Protein AF-A0A7N0U0A3-F1 (afdb_monomer)

Mean predicted aligned error: 18.33 Å

pLDDT: mean 73.61, std 19.34, range [31.28, 95.0]

Sequence (162 aa):
MYDGQYFSEDAMREREPYLHYEYIGKFQDMTGRRMSRPGERWSDTLMRRSEEAMLVAKIRSEQQRLGVPEKDWVGNERLQEEETDEMEEEEEELKVNENGGMAKEPDQGSIPQKKEIPSAEELQDRMEQFTILMQEKFLAGHDTEHVDYAKIDKHDETLDDR

Structure (mmCIF, N/CA/C/O backbone):
data_AF-A0A7N0U0A3-F1
#
_entry.id   AF-A0A7N0U0A3-F1
#
loop_
_atom_site.group_PDB
_atom_site.id
_atom_site.type_symbol
_atom_site.label_atom_id
_atom_site.label_alt_id
_atom_site.label_comp_id
_atom_site.label_asym_id
_atom_site.label_entity_id
_atom_site.label_seq_id
_atom_site.pdbx_PDB_ins_code
_atom_site.Cartn_x
_atom_site.Cartn_y
_atom_site.Cartn_z
_atom_site.occupancy
_atom_site.B_iso_or_equiv
_atom_site.auth_seq_id
_atom_site.auth_comp_id
_atom_site.auth_asym_id
_atom_site.auth_atom_id
_atom_site.pdbx_PDB_model_num
ATOM 1 N N . MET A 1 1 ? -28.570 -18.029 -8.215 1.00 49.94 1 MET A N 1
ATOM 2 C CA . MET A 1 1 ? -28.605 -18.155 -6.744 1.00 49.94 1 MET A CA 1
ATOM 3 C C . MET A 1 1 ? -27.254 -17.665 -6.240 1.00 49.94 1 MET A C 1
ATOM 5 O O . MET A 1 1 ? -26.293 -18.405 -6.366 1.00 49.94 1 MET A O 1
ATOM 9 N N . TYR A 1 2 ? -27.144 -16.405 -5.807 1.00 61.47 2 TYR A N 1
ATOM 10 C CA . TYR A 1 2 ? -25.906 -15.852 -5.228 1.00 61.47 2 TYR A CA 1
ATOM 11 C C . TYR A 1 2 ? -25.900 -16.094 -3.717 1.00 61.47 2 TYR A C 1
ATOM 13 O O . TYR A 1 2 ? -25.938 -15.153 -2.928 1.00 61.47 2 TYR A O 1
ATOM 21 N N . ASP A 1 3 ? -25.943 -17.360 -3.317 1.00 61.94 3 ASP A N 1
ATOM 22 C CA . ASP A 1 3 ? -25.815 -17.695 -1.905 1.00 61.94 3 ASP A CA 1
ATOM 23 C C . ASP A 1 3 ? -24.331 -17.590 -1.523 1.00 61.94 3 ASP A C 1
ATOM 25 O O . ASP A 1 3 ? -23.475 -18.146 -2.209 1.00 61.94 3 ASP A O 1
ATOM 29 N N . GLY A 1 4 ? -24.013 -16.794 -0.501 1.00 76.31 4 GLY A N 1
ATOM 30 C CA . GLY A 1 4 ? -22.641 -16.624 -0.006 1.00 76.31 4 GLY A CA 1
ATOM 31 C C . GLY A 1 4 ? -21.870 -15.377 -0.462 1.00 76.31 4 GLY A C 1
ATOM 32 O O . GLY A 1 4 ? -20.864 -15.065 0.168 1.00 76.31 4 GLY A O 1
ATOM 33 N N . GLN A 1 5 ? -22.337 -14.582 -1.438 1.00 84.50 5 GLN A N 1
ATOM 34 C CA . GLN A 1 5 ? -21.607 -13.354 -1.821 1.00 84.50 5 GLN A CA 1
ATOM 35 C C . GLN A 1 5 ? -21.555 -12.341 -0.669 1.00 84.50 5 GLN A C 1
ATOM 37 O O . GLN A 1 5 ? -20.551 -11.663 -0.480 1.00 84.50 5 GLN A O 1
ATOM 42 N N . TYR A 1 6 ? -22.602 -12.296 0.162 1.00 82.81 6 TYR A N 1
ATOM 43 C CA . TYR A 1 6 ? -22.637 -11.452 1.357 1.00 82.81 6 TYR A CA 1
ATOM 44 C C . TYR A 1 6 ? -21.621 -11.884 2.426 1.00 82.81 6 TYR A C 1
ATOM 46 O O . TYR A 1 6 ? -21.209 -11.054 3.218 1.00 82.81 6 TYR A O 1
ATOM 54 N N . PHE A 1 7 ? -21.189 -13.139 2.475 1.00 84.19 7 PHE A N 1
ATOM 55 C CA . PHE A 1 7 ? -20.188 -13.582 3.454 1.00 84.19 7 PHE A CA 1
ATOM 56 C C . PHE A 1 7 ? -18.828 -13.861 2.813 1.00 84.19 7 PHE A C 1
ATOM 58 O O . PHE A 1 7 ? -17.923 -14.333 3.495 1.00 84.19 7 PHE A O 1
ATOM 65 N N . SER A 1 8 ? -18.675 -13.550 1.521 1.00 89.69 8 SER A N 1
ATOM 66 C CA . SER A 1 8 ? -17.378 -13.594 0.857 1.00 89.69 8 SER A CA 1
ATOM 67 C C . SER A 1 8 ? -16.417 -12.611 1.521 1.00 89.69 8 SER A C 1
ATOM 69 O O . SER A 1 8 ? -16.819 -11.547 2.004 1.00 89.69 8 SER A O 1
ATOM 71 N N . GLU A 1 9 ? -15.144 -12.992 1.553 1.00 90.06 9 GLU A N 1
ATOM 72 C CA . GLU A 1 9 ? -14.083 -12.184 2.145 1.00 90.06 9 GLU A CA 1
ATOM 73 C C . GLU A 1 9 ? -14.041 -10.789 1.517 1.00 90.06 9 GLU A C 1
ATOM 75 O O . GLU A 1 9 ? -14.081 -9.796 2.241 1.00 90.06 9 GLU A O 1
ATOM 80 N N . ASP A 1 10 ? -14.074 -10.717 0.185 1.00 89.44 10 ASP A N 1
ATOM 81 C CA . ASP A 1 10 ? -14.029 -9.457 -0.557 1.00 89.44 10 ASP A CA 1
ATOM 82 C C . ASP A 1 10 ? -15.229 -8.559 -0.233 1.00 89.44 10 ASP A C 1
ATOM 84 O O . ASP A 1 10 ? -15.063 -7.382 0.083 1.00 89.44 10 ASP A O 1
ATOM 88 N N . ALA A 1 11 ? -16.448 -9.106 -0.188 1.00 91.31 11 ALA A N 1
ATOM 89 C CA . ALA A 1 11 ? -17.619 -8.300 0.150 1.00 91.31 11 ALA A CA 1
ATOM 90 C C . ALA A 1 11 ? -17.599 -7.823 1.612 1.00 91.31 11 ALA A C 1
ATOM 92 O O . ALA A 1 11 ? -18.116 -6.751 1.934 1.00 91.31 11 ALA A O 1
ATOM 93 N N . MET A 1 12 ? -17.066 -8.621 2.539 1.00 91.19 12 MET A N 1
ATOM 94 C CA . MET A 1 12 ? -16.894 -8.207 3.936 1.00 91.19 12 MET A CA 1
ATOM 95 C C . MET A 1 12 ? -15.859 -7.088 4.045 1.00 91.19 12 MET A C 1
ATOM 97 O O . MET A 1 12 ? -16.113 -6.077 4.694 1.00 91.19 12 MET A O 1
ATOM 101 N N . ARG A 1 13 ? -14.739 -7.251 3.344 1.00 92.06 13 ARG A N 1
ATOM 102 C CA . ARG A 1 13 ? -13.637 -6.300 3.267 1.00 92.06 13 ARG A CA 1
ATOM 103 C C . ARG A 1 13 ? -14.055 -4.949 2.697 1.00 92.06 13 ARG A C 1
ATOM 105 O O . ARG A 1 13 ? -13.631 -3.920 3.208 1.00 92.06 13 ARG A O 1
ATOM 112 N N . GLU A 1 14 ? -14.893 -4.934 1.669 1.00 91.31 14 GLU A N 1
ATOM 113 C CA . GLU A 1 14 ? -15.378 -3.691 1.063 1.00 91.31 14 GLU A CA 1
ATOM 114 C C . GLU A 1 14 ? -16.350 -2.918 1.962 1.00 91.31 14 GLU A C 1
ATOM 116 O O . GLU A 1 14 ? -16.311 -1.684 1.991 1.00 91.31 14 GLU A O 1
ATOM 121 N N . ARG A 1 15 ? -17.232 -3.633 2.673 1.00 92.31 15 ARG A N 1
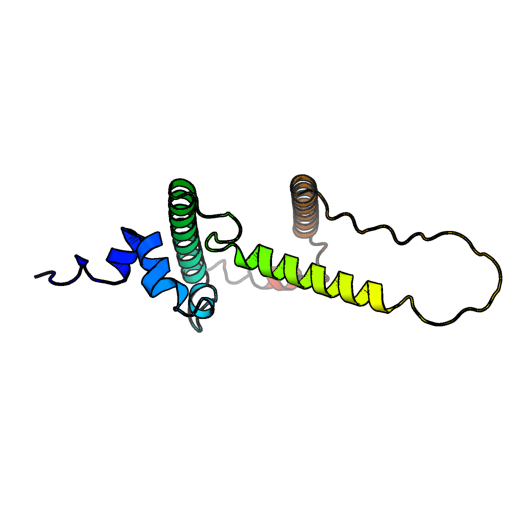ATOM 122 C CA . ARG A 1 15 ? -18.281 -3.021 3.506 1.00 92.31 15 ARG A CA 1
ATOM 123 C C . ARG A 1 15 ? -17.774 -2.588 4.867 1.00 92.31 15 ARG A C 1
ATOM 125 O O . ARG A 1 15 ? -18.033 -1.463 5.269 1.00 92.31 15 ARG A O 1
ATOM 132 N N . GLU A 1 16 ? -17.051 -3.472 5.545 1.00 92.50 16 GLU A N 1
ATOM 133 C CA . GLU A 1 16 ? -16.565 -3.269 6.909 1.00 92.50 16 GLU A CA 1
ATOM 134 C C . GLU A 1 16 ? -15.044 -3.477 6.943 1.00 92.50 16 GLU A C 1
ATOM 136 O O . GLU A 1 16 ? -14.551 -4.462 7.503 1.00 92.50 16 GLU A O 1
ATOM 141 N N . PRO A 1 17 ? -14.270 -2.570 6.318 1.00 93.25 17 PRO A N 1
ATOM 142 C CA . PRO A 1 17 ? -12.836 -2.760 6.123 1.00 93.25 17 PRO A CA 1
ATOM 143 C C . PRO A 1 17 ? -12.068 -2.852 7.444 1.00 93.25 17 PRO A C 1
ATOM 145 O O . PRO A 1 17 ? -11.133 -3.644 7.546 1.00 93.25 17 PRO A O 1
ATOM 148 N N . TYR A 1 18 ? -12.476 -2.101 8.474 1.00 93.12 18 TYR A N 1
ATOM 149 C CA . TYR A 1 18 ? -11.811 -2.149 9.780 1.00 93.12 18 TYR A CA 1
ATOM 150 C C . TYR A 1 18 ? -12.093 -3.455 10.524 1.00 93.12 18 TYR A C 1
ATOM 152 O O . TYR A 1 18 ? -11.166 -4.095 11.014 1.00 93.12 18 TYR A O 1
ATOM 160 N N . LEU A 1 19 ? -13.352 -3.902 10.532 1.00 92.94 19 LEU A N 1
ATOM 161 C CA . LEU A 1 19 ? -13.724 -5.185 11.124 1.00 92.94 19 LEU A CA 1
ATOM 162 C C . LEU A 1 19 ? -13.003 -6.345 10.425 1.00 92.94 19 LEU A C 1
ATOM 164 O O . LEU A 1 19 ? -12.455 -7.229 11.080 1.00 92.94 19 LEU A O 1
ATOM 168 N N . HIS A 1 20 ? -12.970 -6.325 9.092 1.00 93.31 20 HIS A N 1
ATOM 169 C CA . HIS A 1 20 ? -12.236 -7.317 8.316 1.00 93.31 20 HIS A CA 1
ATOM 170 C C . HIS A 1 20 ? -10.743 -7.309 8.668 1.00 93.31 20 HIS A C 1
ATOM 172 O O . HIS A 1 20 ? -10.170 -8.374 8.892 1.00 93.31 20 HIS A O 1
ATOM 178 N N . TYR A 1 21 ? -10.113 -6.135 8.755 1.00 91.56 21 TYR A N 1
ATOM 179 C CA . TYR A 1 21 ? -8.708 -6.027 9.142 1.00 91.56 21 TYR A CA 1
ATOM 180 C C . TYR A 1 21 ? -8.445 -6.618 10.534 1.00 91.56 21 TYR A C 1
ATOM 182 O O . TYR A 1 21 ? -7.542 -7.436 10.689 1.00 91.56 21 TYR A O 1
ATOM 190 N N . GLU A 1 22 ? -9.268 -6.273 11.523 1.00 91.00 22 GLU A N 1
ATOM 191 C CA . GLU A 1 22 ? -9.071 -6.673 12.919 1.00 91.00 22 GLU A CA 1
ATOM 192 C C . GLU A 1 22 ? -9.168 -8.189 13.139 1.00 91.00 22 GLU A C 1
ATOM 194 O O . GLU A 1 22 ? -8.480 -8.732 14.002 1.00 91.00 22 GLU A O 1
ATOM 199 N N . TYR A 1 23 ? -9.999 -8.893 12.370 1.00 91.38 23 TYR A N 1
ATOM 200 C CA . TYR A 1 23 ? -10.229 -10.329 12.574 1.00 91.38 23 TYR A CA 1
ATOM 201 C C . TYR A 1 23 ? -9.578 -11.229 11.525 1.00 91.38 23 TYR A C 1
ATOM 203 O O . TYR A 1 23 ? -9.307 -12.392 11.815 1.00 91.38 23 TYR A O 1
ATOM 211 N N . ILE A 1 24 ? -9.335 -10.719 10.318 1.00 89.00 24 ILE A N 1
ATOM 212 C CA . ILE A 1 24 ? -8.836 -11.503 9.183 1.00 89.00 24 ILE A CA 1
ATOM 213 C C . ILE A 1 24 ? -7.562 -10.861 8.632 1.00 89.00 24 ILE A C 1
ATOM 215 O O . ILE A 1 24 ? -6.518 -11.508 8.583 1.00 89.00 24 ILE A O 1
ATOM 219 N N . GLY A 1 25 ? -7.636 -9.584 8.248 1.00 86.56 25 GLY A N 1
ATOM 220 C CA . GLY A 1 25 ? -6.582 -8.903 7.497 1.00 86.56 25 GLY A CA 1
ATOM 221 C C . GLY A 1 25 ? -5.237 -8.826 8.221 1.00 86.56 25 GLY A C 1
ATOM 222 O O . GLY A 1 25 ? -4.216 -9.074 7.590 1.00 86.56 25 GLY A O 1
ATOM 223 N N . LYS A 1 26 ? -5.213 -8.576 9.537 1.00 85.94 26 LYS A N 1
ATOM 224 C CA . LYS A 1 26 ? -3.971 -8.457 10.328 1.00 85.94 26 LYS A CA 1
ATOM 225 C C . LYS A 1 26 ? -3.139 -9.741 10.407 1.00 85.94 26 LYS A C 1
ATOM 227 O O . LYS A 1 26 ? -1.976 -9.699 10.783 1.00 85.94 26 LYS A O 1
ATOM 232 N N . PHE A 1 27 ? -3.744 -10.885 10.091 1.00 86.31 27 PHE A N 1
ATOM 233 C CA . PHE A 1 27 ? -3.072 -12.185 10.077 1.00 86.31 27 PHE A CA 1
ATOM 234 C C . PHE A 1 27 ? -2.676 -12.625 8.668 1.00 86.31 27 PHE A C 1
ATOM 236 O O . PHE A 1 27 ? -2.037 -13.664 8.505 1.00 86.31 27 PHE A O 1
ATOM 243 N N . GLN A 1 28 ? -3.087 -11.879 7.642 1.00 82.44 28 GLN A N 1
ATOM 244 C CA . GLN A 1 28 ? -2.688 -12.157 6.276 1.00 82.44 28 GLN A CA 1
ATOM 245 C C . GLN A 1 28 ? -1.322 -11.558 5.989 1.00 82.44 28 GLN A C 1
ATOM 247 O O . GLN A 1 28 ? -0.971 -10.482 6.465 1.00 82.44 28 GLN A O 1
ATOM 252 N N . ASP A 1 29 ? -0.562 -12.269 5.167 1.00 71.50 29 ASP A N 1
ATOM 253 C CA . ASP A 1 29 ? 0.806 -11.900 4.848 1.00 71.50 29 ASP A CA 1
ATOM 254 C C . ASP A 1 29 ? 0.837 -10.595 4.026 1.00 71.50 29 ASP A C 1
ATOM 256 O O . ASP A 1 29 ? 0.475 -10.555 2.842 1.00 71.50 29 ASP A O 1
ATOM 260 N N . MET A 1 30 ? 1.240 -9.498 4.675 1.00 63.00 30 MET A N 1
ATOM 261 C CA . MET A 1 30 ? 1.274 -8.144 4.099 1.00 63.00 30 MET A CA 1
ATOM 262 C C . MET A 1 30 ? 2.253 -8.043 2.922 1.00 63.00 30 MET A C 1
ATOM 264 O O . MET A 1 30 ? 2.053 -7.252 1.992 1.00 63.00 30 MET A O 1
ATOM 268 N N . THR A 1 31 ? 3.275 -8.901 2.905 1.00 59.97 31 THR A N 1
ATOM 269 C CA . THR A 1 31 ? 4.267 -9.005 1.827 1.00 59.97 31 THR A CA 1
ATOM 270 C C . THR A 1 31 ? 3.614 -9.335 0.479 1.00 59.97 31 THR A C 1
ATOM 272 O O . THR A 1 31 ? 3.880 -8.670 -0.525 1.00 59.97 31 THR A O 1
ATOM 275 N N . GLY A 1 32 ? 2.662 -10.273 0.452 1.00 61.19 32 GLY A N 1
ATOM 276 C CA . GLY A 1 32 ? 1.927 -10.671 -0.756 1.00 61.19 32 GLY A CA 1
ATOM 277 C C . GLY A 1 32 ? 0.885 -9.651 -1.239 1.00 61.19 32 GLY A C 1
ATOM 278 O O . GLY A 1 32 ? 0.402 -9.752 -2.375 1.00 61.19 32 GLY A O 1
ATOM 279 N N . ARG A 1 33 ? 0.535 -8.675 -0.387 1.00 65.75 33 ARG A N 1
ATOM 280 C CA . ARG A 1 33 ? -0.384 -7.563 -0.691 1.00 65.75 33 ARG A CA 1
ATOM 281 C C . ARG A 1 33 ? 0.330 -6.260 -1.054 1.00 65.75 33 ARG A C 1
ATOM 283 O O . ARG A 1 33 ? -0.296 -5.405 -1.674 1.00 65.75 33 ARG A O 1
ATOM 290 N N . ARG A 1 34 ? 1.624 -6.109 -0.757 1.00 60.69 34 ARG A N 1
ATOM 291 C CA . ARG A 1 34 ? 2.417 -4.925 -1.146 1.00 60.69 34 ARG A CA 1
ATOM 292 C C . ARG A 1 34 ? 3.350 -5.152 -2.333 1.00 60.69 34 ARG A C 1
ATOM 294 O O . ARG A 1 34 ? 3.585 -4.209 -3.084 1.00 60.69 34 ARG A O 1
ATOM 301 N N . MET A 1 35 ? 3.841 -6.373 -2.540 1.00 68.12 35 MET A N 1
ATOM 302 C CA . MET A 1 35 ? 4.814 -6.663 -3.599 1.00 68.12 35 MET A CA 1
ATOM 303 C C . MET A 1 35 ? 4.146 -7.005 -4.933 1.00 68.12 35 MET A C 1
ATOM 305 O O . MET A 1 35 ? 3.043 -7.557 -4.958 1.00 68.12 35 MET A O 1
ATOM 309 N N . SER A 1 36 ? 4.823 -6.692 -6.043 1.00 76.19 36 SER A N 1
ATOM 310 C CA . SER A 1 36 ? 4.470 -7.215 -7.369 1.00 76.19 36 SER A CA 1
ATOM 311 C C . SER A 1 36 ? 4.630 -8.730 -7.375 1.00 76.19 36 SER A C 1
ATOM 313 O O . SER A 1 36 ? 5.673 -9.247 -6.968 1.00 76.19 36 SER A O 1
ATOM 315 N N . ARG A 1 37 ? 3.613 -9.452 -7.840 1.00 83.81 37 ARG A N 1
ATOM 316 C CA . ARG A 1 37 ? 3.675 -10.912 -7.941 1.00 83.81 37 ARG A CA 1
ATOM 317 C C . ARG A 1 37 ? 4.449 -11.321 -9.199 1.00 83.81 37 ARG A C 1
ATOM 319 O O . ARG A 1 37 ? 4.397 -10.610 -10.205 1.00 83.81 37 ARG A O 1
ATOM 326 N N . PRO A 1 38 ? 5.160 -12.463 -9.192 1.00 85.25 38 PRO A N 1
ATOM 327 C CA . PRO A 1 38 ? 5.798 -12.973 -10.403 1.00 85.25 38 PRO A CA 1
ATOM 328 C C . PRO A 1 38 ? 4.780 -13.108 -11.548 1.00 85.25 38 PRO A C 1
ATOM 330 O O . PRO A 1 38 ? 3.766 -13.785 -11.398 1.00 85.25 38 PRO A O 1
ATOM 333 N N . GLY A 1 39 ? 5.044 -12.449 -12.680 1.00 88.06 39 GLY A N 1
ATOM 334 C CA . GLY A 1 39 ? 4.157 -12.446 -13.852 1.00 88.06 39 GLY A CA 1
ATOM 335 C C . GLY A 1 39 ? 3.024 -11.406 -13.838 1.00 88.06 39 GLY A C 1
ATOM 336 O O . GLY A 1 39 ? 2.269 -11.345 -14.805 1.00 88.06 39 GLY A O 1
ATOM 337 N N . GLU A 1 40 ? 2.904 -10.578 -12.796 1.00 88.81 40 GLU A N 1
ATOM 338 C CA . GLU A 1 40 ? 1.922 -9.485 -12.710 1.00 88.81 40 GLU A CA 1
ATOM 339 C C . GLU A 1 40 ? 2.417 -8.244 -13.476 1.00 88.81 40 GLU A C 1
ATOM 341 O O . GLU A 1 40 ? 3.603 -7.893 -13.428 1.00 88.81 40 GLU A O 1
ATOM 346 N N . ARG A 1 41 ? 1.523 -7.561 -14.206 1.00 93.50 41 ARG A N 1
ATOM 347 C CA . ARG A 1 41 ? 1.875 -6.299 -14.874 1.00 93.50 41 ARG A CA 1
ATOM 348 C C . ARG A 1 41 ? 1.964 -5.196 -13.827 1.00 93.50 41 ARG A C 1
ATOM 350 O O . ARG A 1 41 ? 1.200 -5.162 -12.869 1.00 93.50 41 ARG A O 1
ATOM 357 N N . TRP A 1 42 ? 2.839 -4.222 -14.056 1.00 83.94 42 TRP A N 1
ATOM 358 C CA . TRP A 1 42 ? 2.994 -3.087 -13.140 1.00 83.94 42 TRP A CA 1
ATOM 359 C C . TRP A 1 42 ? 1.708 -2.263 -12.988 1.00 83.94 42 TRP A C 1
ATOM 361 O O . TRP A 1 42 ? 1.463 -1.718 -11.915 1.00 83.94 42 TRP A O 1
ATOM 371 N N . SER A 1 43 ? 0.872 -2.214 -14.032 1.00 91.81 43 SER A N 1
ATOM 372 C CA . SER A 1 43 ? -0.465 -1.614 -13.974 1.00 91.81 43 SER A CA 1
ATOM 373 C C . SER A 1 43 ? -1.341 -2.269 -12.910 1.00 91.81 43 SER A C 1
ATOM 375 O O . SER A 1 43 ? -2.013 -1.570 -12.161 1.00 91.81 43 SER A O 1
ATOM 377 N N . ASP A 1 44 ? -1.297 -3.595 -12.810 1.00 88.44 44 ASP A N 1
ATOM 378 C CA . ASP A 1 44 ? -2.162 -4.366 -11.919 1.00 88.44 44 ASP A CA 1
ATOM 379 C C . ASP A 1 44 ? -1.700 -4.186 -10.469 1.00 88.44 44 ASP A C 1
ATOM 381 O O . ASP A 1 44 ? -2.508 -3.885 -9.589 1.00 88.44 44 ASP A O 1
ATOM 385 N N . THR A 1 45 ? -0.380 -4.212 -10.234 1.00 87.06 45 THR A N 1
ATOM 386 C CA . THR A 1 45 ? 0.200 -3.857 -8.931 1.00 87.06 45 THR A CA 1
ATOM 387 C C . THR A 1 45 ? -0.185 -2.439 -8.509 1.00 87.06 45 THR A C 1
ATOM 389 O O . THR A 1 45 ? -0.501 -2.208 -7.341 1.00 87.06 45 THR A O 1
ATOM 392 N N . LEU A 1 46 ? -0.146 -1.472 -9.432 1.00 87.38 46 LEU A N 1
ATOM 393 C CA . LEU A 1 46 ? -0.471 -0.079 -9.131 1.00 87.38 46 LEU A CA 1
ATOM 394 C C . LEU A 1 46 ? -1.946 0.089 -8.750 1.00 87.38 46 LEU A C 1
ATOM 396 O O . LEU A 1 46 ? -2.234 0.736 -7.744 1.00 87.38 46 LEU A O 1
ATOM 400 N N . MET A 1 47 ? -2.858 -0.516 -9.517 1.00 89.19 47 MET A N 1
ATOM 401 C CA . MET A 1 47 ? -4.296 -0.485 -9.230 1.00 89.19 47 MET A CA 1
ATOM 402 C C . MET A 1 47 ? -4.604 -1.152 -7.888 1.00 89.19 47 MET A C 1
ATOM 404 O O . MET A 1 47 ? -5.271 -0.566 -7.043 1.00 89.19 47 MET A O 1
ATOM 408 N N . ARG A 1 48 ? -4.007 -2.314 -7.614 1.00 87.94 48 ARG A N 1
ATOM 409 C CA . ARG A 1 48 ? -4.145 -2.973 -6.312 1.00 87.94 48 ARG A CA 1
ATOM 410 C C . ARG A 1 48 ? -3.630 -2.098 -5.169 1.00 87.94 48 ARG A C 1
ATOM 412 O O . ARG A 1 48 ? -4.295 -1.965 -4.150 1.00 87.94 48 ARG A O 1
ATOM 419 N N . ARG A 1 49 ? -2.459 -1.466 -5.310 1.00 86.75 49 ARG A N 1
ATOM 420 C CA . ARG A 1 49 ? -1.916 -0.575 -4.266 1.00 86.75 49 ARG A CA 1
ATOM 421 C C . ARG A 1 49 ? -2.802 0.642 -4.010 1.00 86.75 49 ARG A C 1
ATOM 423 O O . ARG A 1 49 ? -2.894 1.065 -2.859 1.00 86.75 49 ARG A O 1
ATOM 430 N N . SER A 1 50 ? -3.420 1.216 -5.043 1.00 87.75 50 SER A N 1
ATOM 431 C CA . SE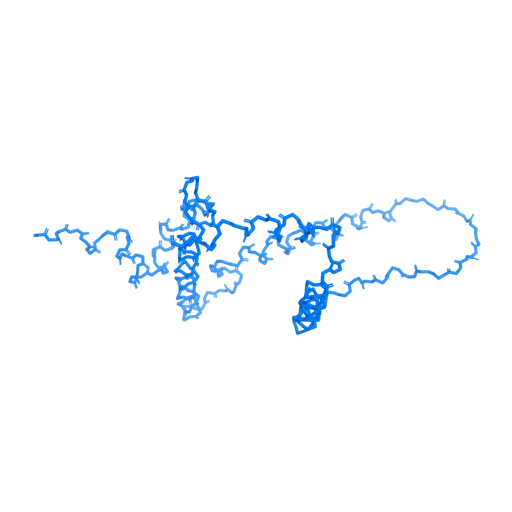R A 1 50 ? -4.327 2.353 -4.865 1.00 87.75 50 SER A CA 1
ATOM 432 C C . SER A 1 50 ? -5.624 1.930 -4.167 1.00 87.75 50 SER A C 1
ATOM 434 O O . SER A 1 50 ? -6.058 2.610 -3.238 1.00 87.75 50 SER A O 1
ATOM 436 N N . GLU A 1 51 ? -6.186 0.773 -4.520 1.00 89.69 51 GLU A N 1
ATOM 437 C CA . GLU A 1 51 ? -7.337 0.173 -3.831 1.00 89.69 51 GLU A CA 1
ATOM 438 C C . GLU A 1 51 ? -7.033 -0.110 -2.351 1.00 89.69 51 GLU A C 1
ATOM 440 O O . GLU A 1 51 ? -7.799 0.277 -1.467 1.00 89.69 51 GLU A O 1
ATOM 445 N N . GLU A 1 52 ? -5.879 -0.715 -2.061 1.00 87.62 52 GLU A N 1
ATOM 446 C CA . GLU A 1 52 ? -5.406 -0.980 -0.698 1.00 87.62 52 GLU A CA 1
ATOM 447 C C . GLU A 1 52 ? -5.229 0.321 0.104 1.00 87.62 52 GLU A C 1
ATOM 449 O O . GLU A 1 52 ? -5.655 0.407 1.257 1.00 87.62 52 GLU A O 1
ATOM 454 N N . ALA A 1 53 ? -4.674 1.373 -0.506 1.00 89.06 53 ALA A N 1
ATOM 455 C CA . ALA A 1 53 ? -4.531 2.677 0.141 1.00 89.06 53 ALA A CA 1
ATOM 456 C C . ALA A 1 53 ? -5.892 3.303 0.497 1.00 89.06 53 ALA A C 1
ATOM 458 O O . ALA A 1 53 ? -6.053 3.863 1.583 1.00 89.06 53 ALA A O 1
ATOM 459 N N . MET A 1 54 ? -6.892 3.158 -0.377 1.00 91.00 54 MET A N 1
ATOM 460 C CA . MET A 1 54 ? -8.259 3.615 -0.109 1.00 91.00 54 MET A CA 1
ATOM 461 C C . MET A 1 54 ? -8.908 2.843 1.047 1.00 91.00 54 MET A C 1
ATOM 463 O O . MET A 1 54 ? -9.607 3.442 1.868 1.00 91.00 54 MET A O 1
ATOM 467 N N . LEU A 1 55 ? -8.676 1.530 1.144 1.00 90.81 55 LEU A N 1
ATOM 468 C CA . LEU A 1 55 ? -9.149 0.723 2.274 1.00 90.81 55 LEU A CA 1
ATOM 469 C C . LEU A 1 55 ? -8.488 1.161 3.584 1.00 90.81 55 LEU A C 1
ATOM 471 O O . LEU A 1 55 ? -9.189 1.379 4.570 1.00 90.81 55 LEU A O 1
ATOM 475 N N . VAL A 1 56 ? -7.170 1.367 3.586 1.00 91.44 56 VAL A N 1
ATOM 476 C CA . VAL A 1 56 ? -6.435 1.866 4.758 1.00 91.44 56 VAL A CA 1
ATOM 477 C C . VAL A 1 56 ? -6.950 3.240 5.191 1.00 91.44 56 VAL A C 1
ATOM 479 O O . VAL A 1 56 ? -7.152 3.465 6.382 1.00 91.44 56 VAL A O 1
ATOM 482 N N . ALA A 1 57 ? -7.245 4.142 4.251 1.00 92.50 57 ALA A N 1
ATOM 483 C CA . ALA A 1 57 ? -7.831 5.442 4.572 1.00 92.50 57 ALA A CA 1
ATOM 484 C C . ALA A 1 57 ? -9.198 5.306 5.268 1.00 92.50 57 ALA A C 1
ATOM 486 O O . ALA A 1 57 ? -9.422 5.939 6.301 1.00 92.50 57 ALA A O 1
ATOM 487 N N . LYS A 1 58 ? -10.084 4.432 4.765 1.00 94.50 58 LYS A N 1
ATOM 488 C CA . LYS A 1 58 ? -11.378 4.140 5.413 1.00 94.50 58 LYS A CA 1
ATOM 489 C C . LYS A 1 58 ? -11.197 3.574 6.821 1.00 94.50 58 LYS A C 1
ATOM 491 O O . LYS A 1 58 ? -11.902 3.988 7.738 1.00 94.50 58 LYS A O 1
ATOM 496 N N . ILE A 1 59 ? -10.246 2.654 6.994 1.00 94.25 59 ILE A N 1
ATOM 497 C CA . ILE A 1 59 ? -9.922 2.072 8.299 1.00 94.25 59 ILE A CA 1
ATOM 498 C C . ILE A 1 59 ? -9.472 3.160 9.273 1.00 94.25 59 ILE A C 1
ATOM 500 O O . ILE A 1 59 ? -9.974 3.210 10.390 1.00 94.25 59 ILE A O 1
ATOM 504 N N . ARG A 1 60 ? -8.595 4.070 8.845 1.00 93.56 60 ARG A N 1
ATOM 505 C CA . ARG A 1 60 ? -8.111 5.174 9.686 1.00 93.56 60 ARG A CA 1
ATOM 506 C C . ARG A 1 60 ? -9.229 6.115 10.113 1.00 93.56 60 ARG A C 1
ATOM 508 O O . ARG A 1 60 ? -9.294 6.480 11.282 1.00 93.56 60 ARG A O 1
ATOM 515 N N . SER A 1 61 ? -10.135 6.475 9.203 1.00 93.00 61 SER A N 1
ATOM 516 C CA . SER A 1 61 ? -11.304 7.292 9.557 1.00 93.00 61 SER A CA 1
ATOM 517 C C . SER A 1 61 ? -12.167 6.620 10.630 1.00 93.00 61 SER A C 1
ATOM 519 O O . SER A 1 61 ? -12.643 7.282 11.551 1.00 93.00 61 SER A O 1
ATOM 521 N N . GLU A 1 62 ? -12.335 5.301 10.545 1.00 93.94 62 GLU A N 1
ATOM 522 C CA . GLU A 1 62 ? -13.084 4.526 11.533 1.00 93.94 62 GLU A CA 1
ATOM 523 C C . GLU A 1 62 ? -12.329 4.399 12.868 1.00 93.94 62 GLU A C 1
ATOM 525 O O . GLU A 1 62 ? -12.911 4.624 13.928 1.00 93.94 62 GLU A O 1
ATOM 530 N N . GLN A 1 63 ? -11.019 4.139 12.835 1.00 93.88 63 GLN A N 1
ATOM 531 C CA . GLN A 1 63 ? -10.145 4.132 14.014 1.00 93.88 63 GLN A CA 1
ATOM 532 C C . GLN A 1 63 ? -10.176 5.477 14.749 1.00 93.88 63 GLN A C 1
ATOM 534 O O . GLN A 1 63 ? -10.312 5.511 15.973 1.00 93.88 63 GLN A O 1
ATOM 539 N N . GLN A 1 64 ? -10.141 6.587 14.010 1.00 93.75 64 GLN A N 1
ATOM 540 C CA . GLN A 1 64 ? -10.275 7.932 14.563 1.00 93.75 64 GLN A CA 1
ATOM 541 C C . GLN A 1 64 ? -11.641 8.127 15.233 1.00 93.75 64 GLN A C 1
ATOM 543 O O . GLN A 1 64 ? -11.714 8.628 16.355 1.00 93.75 64 GLN A O 1
ATOM 548 N N . ARG A 1 65 ? -12.726 7.693 14.580 1.00 95.00 65 ARG A N 1
ATOM 549 C CA . ARG A 1 65 ? -14.089 7.763 15.128 1.00 95.00 65 ARG A CA 1
ATOM 550 C C . ARG A 1 65 ? -14.243 6.953 16.420 1.00 95.00 65 ARG A C 1
ATOM 552 O O . ARG A 1 65 ? -15.009 7.349 17.296 1.00 95.00 65 ARG A O 1
ATOM 559 N N . LEU A 1 66 ? -13.524 5.838 16.533 1.00 93.88 66 LEU A N 1
ATOM 560 C CA . LEU A 1 66 ? -13.513 4.956 17.703 1.00 93.88 66 LEU A CA 1
ATOM 561 C C . LEU A 1 66 ? -12.507 5.384 18.787 1.00 93.88 66 LEU A C 1
ATOM 563 O O . LEU A 1 66 ? -12.495 4.792 19.864 1.00 93.88 66 LEU A O 1
ATOM 567 N N . GLY A 1 67 ? -11.696 6.418 18.534 1.00 94.12 67 GLY A N 1
ATOM 568 C CA . GLY A 1 67 ? -10.706 6.926 19.485 1.00 94.12 67 GLY A CA 1
ATOM 569 C C . GLY A 1 67 ? -9.484 6.021 19.653 1.00 94.12 67 GLY A C 1
ATOM 570 O O . GLY A 1 67 ? -8.869 6.018 20.719 1.00 94.12 67 GLY A O 1
ATOM 571 N N . VAL A 1 68 ? -9.139 5.238 18.628 1.00 92.50 68 VAL A N 1
ATOM 572 C CA . VAL A 1 68 ? -7.937 4.396 18.630 1.00 92.50 68 VAL A CA 1
ATOM 573 C C . VAL A 1 68 ? -6.687 5.294 18.613 1.00 92.50 68 VAL A C 1
ATOM 575 O O . VAL A 1 68 ? -6.638 6.219 17.793 1.00 92.50 68 VAL A O 1
ATOM 578 N N . PRO A 1 69 ? -5.680 5.049 19.476 1.00 91.94 69 PRO A N 1
ATOM 579 C CA . PRO A 1 69 ? -4.426 5.801 19.474 1.00 91.94 69 PRO A CA 1
ATOM 580 C C . PRO A 1 69 ? -3.723 5.757 18.114 1.00 91.94 69 PRO A C 1
ATOM 582 O O . PRO A 1 69 ? -3.695 4.715 17.468 1.00 91.94 69 PRO A O 1
ATOM 585 N N . GLU A 1 70 ? -3.103 6.866 17.708 1.00 87.31 70 GLU A N 1
ATOM 586 C CA . GLU A 1 70 ? -2.435 6.999 16.401 1.00 87.31 70 GLU A CA 1
ATOM 587 C C . GLU A 1 70 ? -1.316 5.972 16.182 1.00 87.31 70 GLU A C 1
ATOM 589 O O . GLU A 1 70 ? -1.184 5.411 15.098 1.00 87.31 70 GLU A O 1
ATOM 594 N N . LYS A 1 71 ? -0.579 5.631 17.244 1.00 85.88 71 LYS A N 1
ATOM 595 C CA . LYS A 1 71 ? 0.432 4.564 17.220 1.00 85.88 71 LYS A CA 1
ATOM 596 C C . LYS A 1 71 ? -0.116 3.199 16.777 1.00 85.88 71 LYS A C 1
ATOM 598 O O . LYS A 1 71 ? 0.625 2.407 16.212 1.00 85.88 71 LYS A O 1
ATOM 603 N N . ASP A 1 72 ? -1.406 2.950 17.004 1.00 88.12 72 ASP A N 1
ATOM 604 C CA . ASP A 1 72 ? -2.081 1.689 16.692 1.00 88.12 72 ASP A CA 1
ATOM 605 C C . ASP A 1 72 ? -2.861 1.791 15.358 1.00 88.12 72 ASP A C 1
ATOM 607 O O . ASP A 1 72 ? -3.668 0.918 15.015 1.00 88.12 72 ASP A O 1
ATOM 611 N N . TRP A 1 73 ? -2.677 2.877 14.592 1.00 89.88 73 TRP A N 1
ATOM 612 C CA . TRP A 1 73 ? -3.347 3.057 13.307 1.00 89.88 73 TRP A CA 1
ATOM 613 C C . TRP A 1 73 ? -2.792 2.129 12.232 1.00 89.88 73 TRP A C 1
ATOM 615 O O . TRP A 1 73 ? -1.589 1.913 12.084 1.00 89.88 73 TRP A O 1
ATOM 625 N N . VAL A 1 74 ? -3.699 1.604 11.410 1.00 87.25 74 VAL A N 1
ATOM 626 C CA . VAL A 1 74 ? -3.336 0.674 10.342 1.00 87.25 74 VAL A CA 1
ATOM 627 C C . VAL A 1 74 ? -2.469 1.363 9.287 1.00 87.25 74 VAL A C 1
ATOM 629 O O . VAL A 1 74 ? -2.752 2.476 8.821 1.00 87.25 74 VAL A O 1
ATOM 632 N N . GLY A 1 75 ? -1.399 0.675 8.882 1.00 78.69 75 GLY A N 1
ATOM 633 C CA . GLY A 1 75 ? -0.435 1.161 7.898 1.00 78.69 75 GLY A CA 1
ATOM 634 C C . GLY A 1 75 ? 0.563 2.187 8.440 1.00 78.69 75 GLY A C 1
ATOM 635 O O . GLY A 1 75 ? 1.194 2.862 7.629 1.00 78.69 75 GLY A O 1
ATOM 636 N N . ASN A 1 76 ? 0.686 2.321 9.766 1.00 76.44 76 ASN A N 1
ATOM 637 C CA . ASN A 1 76 ? 1.719 3.134 10.414 1.00 76.44 76 ASN A CA 1
ATOM 638 C C . ASN A 1 76 ? 3.090 2.425 10.508 1.00 76.44 76 ASN A C 1
ATOM 640 O O . ASN A 1 76 ? 4.067 3.029 10.925 1.00 76.44 76 ASN A O 1
ATOM 644 N N . GLU A 1 77 ? 3.190 1.165 10.061 1.00 63.66 77 GLU A N 1
ATOM 645 C CA . GLU A 1 77 ? 4.424 0.350 10.085 1.00 63.66 77 GLU A CA 1
ATOM 646 C C . GLU A 1 77 ? 5.634 1.042 9.444 1.00 63.66 77 GLU A C 1
ATOM 648 O O . GLU A 1 77 ? 6.753 0.833 9.883 1.00 63.66 77 GLU A O 1
ATOM 653 N N . ARG A 1 78 ? 5.417 1.904 8.441 1.00 51.72 78 ARG A N 1
ATOM 654 C CA . ARG A 1 78 ? 6.504 2.642 7.777 1.00 51.72 78 ARG A CA 1
ATOM 655 C C . ARG A 1 78 ? 7.178 3.666 8.691 1.00 51.72 78 ARG A C 1
ATOM 657 O O . ARG A 1 78 ? 8.375 3.855 8.586 1.00 51.72 78 ARG A O 1
ATOM 664 N N . LEU A 1 79 ? 6.396 4.305 9.559 1.00 47.69 79 LEU A N 1
ATOM 665 C CA . LEU A 1 79 ? 6.907 5.241 10.559 1.00 47.69 79 LEU A CA 1
ATOM 666 C C . LEU A 1 79 ? 7.529 4.484 11.735 1.00 47.69 79 LEU A C 1
ATOM 668 O O . LEU A 1 79 ? 8.496 4.951 12.313 1.00 47.69 79 LEU A O 1
ATOM 672 N N . GLN A 1 80 ? 6.997 3.303 12.061 1.00 47.12 80 GLN A N 1
ATOM 673 C CA . GLN A 1 80 ? 7.495 2.487 13.163 1.00 47.12 80 GLN A CA 1
ATOM 674 C C . GLN A 1 80 ? 8.838 1.811 12.846 1.00 47.12 80 GLN A C 1
ATOM 676 O O . GLN A 1 80 ? 9.680 1.774 13.729 1.00 47.12 80 GLN A O 1
ATOM 681 N N . GLU A 1 81 ? 9.056 1.322 11.615 1.00 51.44 81 GLU A N 1
ATOM 682 C CA . GLU A 1 81 ? 10.369 0.815 11.165 1.00 51.44 81 GLU A CA 1
ATOM 683 C C . GLU A 1 81 ? 11.432 1.932 11.164 1.00 51.44 81 GLU A C 1
ATOM 685 O O . GLU A 1 81 ? 12.521 1.734 11.697 1.00 51.44 81 GLU A O 1
ATOM 690 N N . GLU A 1 82 ? 11.095 3.123 10.649 1.00 49.03 82 GLU A N 1
ATOM 691 C CA . GLU A 1 82 ? 11.987 4.296 10.650 1.00 49.03 82 GLU A CA 1
ATOM 692 C C . GLU A 1 82 ? 12.320 4.768 12.085 1.00 49.03 82 GLU A C 1
ATOM 694 O O . GLU A 1 82 ? 13.484 4.996 12.399 1.00 49.03 82 GLU A O 1
ATOM 699 N N . GLU A 1 83 ? 11.336 4.834 12.992 1.00 47.41 83 GLU A N 1
ATOM 700 C CA . GLU A 1 83 ? 11.540 5.215 14.403 1.00 47.41 83 GLU A CA 1
ATOM 701 C C . GLU A 1 83 ? 12.375 4.178 15.186 1.00 47.41 83 GLU A C 1
ATOM 703 O O . GLU A 1 83 ? 13.151 4.541 16.073 1.00 47.41 83 GLU A O 1
ATOM 708 N N . THR A 1 84 ? 12.243 2.880 14.878 1.00 45.25 84 THR A N 1
ATOM 709 C CA . THR A 1 84 ? 13.065 1.834 15.513 1.00 45.25 84 THR A CA 1
ATOM 710 C C . THR A 1 84 ? 14.515 1.848 15.046 1.00 45.25 84 THR A C 1
ATOM 712 O O . THR A 1 84 ? 15.400 1.692 15.886 1.00 45.25 84 THR A O 1
ATOM 715 N N . ASP A 1 85 ? 14.761 2.070 13.752 1.00 47.69 85 ASP A N 1
ATOM 716 C CA . ASP A 1 85 ? 16.122 2.185 13.213 1.00 47.69 85 ASP A CA 1
ATOM 717 C C . ASP A 1 85 ? 16.836 3.422 13.798 1.00 47.69 85 ASP A C 1
ATOM 719 O O . ASP A 1 85 ? 17.996 3.334 14.204 1.00 47.69 85 ASP A O 1
ATOM 723 N N . GLU A 1 86 ? 16.135 4.557 13.933 1.00 48.34 86 GLU A N 1
ATOM 724 C CA . GLU A 1 86 ? 16.684 5.772 14.561 1.00 48.34 86 GLU A CA 1
ATOM 725 C C . GLU A 1 86 ? 17.050 5.565 16.046 1.00 48.34 86 GLU A C 1
ATOM 727 O O . GLU A 1 86 ? 18.091 6.043 16.501 1.00 48.34 86 GLU A O 1
ATOM 732 N N . MET A 1 87 ? 16.234 4.830 16.813 1.00 40.62 87 MET A N 1
ATOM 733 C CA . MET A 1 87 ? 16.543 4.512 18.215 1.00 40.62 87 MET A CA 1
ATOM 734 C C . MET A 1 87 ? 17.744 3.566 18.372 1.00 40.62 87 MET A C 1
ATOM 736 O O . MET A 1 87 ? 18.513 3.723 19.325 1.00 40.62 87 MET A O 1
ATOM 740 N N . GLU A 1 88 ? 17.923 2.589 17.475 1.00 46.62 88 GLU A N 1
ATOM 741 C CA . GLU A 1 88 ? 19.103 1.710 17.495 1.00 46.62 88 GLU A CA 1
ATOM 742 C C . GLU A 1 88 ? 20.395 2.483 17.176 1.00 46.62 88 GLU A C 1
ATOM 744 O O . GLU A 1 88 ? 21.410 2.265 17.845 1.00 46.62 88 GLU A O 1
ATOM 749 N N . GLU A 1 89 ? 20.36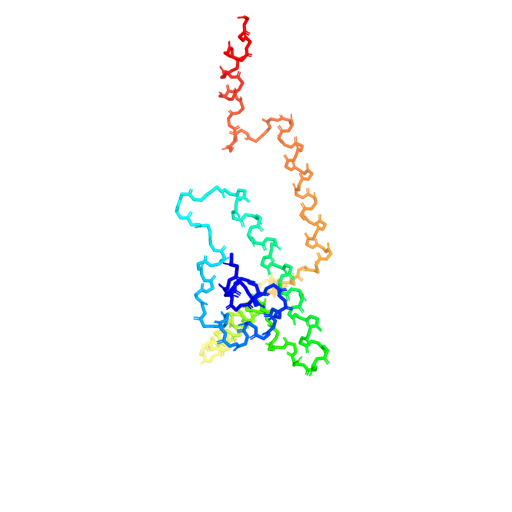0 3.433 16.231 1.00 46.28 89 GLU A N 1
ATOM 750 C CA . GLU A 1 89 ? 21.505 4.314 15.949 1.00 46.28 89 GLU A CA 1
ATOM 751 C C . GLU A 1 89 ? 21.876 5.196 17.159 1.00 46.28 89 GLU A C 1
ATOM 753 O O . GLU A 1 89 ? 23.061 5.330 17.486 1.00 46.28 89 GLU A O 1
ATOM 758 N N . GLU A 1 90 ? 20.894 5.753 17.881 1.00 45.91 90 GLU A N 1
ATOM 759 C CA . GLU A 1 90 ? 21.153 6.566 19.083 1.00 45.91 90 GLU A CA 1
ATOM 760 C C . GLU A 1 90 ? 21.778 5.745 20.234 1.00 45.91 90 GLU A C 1
ATOM 762 O O . GLU A 1 90 ? 22.636 6.243 20.975 1.00 45.91 90 GLU A O 1
ATOM 767 N N . GLU A 1 91 ? 21.399 4.469 20.390 1.00 48.03 91 GLU A N 1
ATOM 768 C CA . GLU A 1 91 ? 21.972 3.588 21.417 1.00 48.03 91 GLU A CA 1
ATOM 769 C C . GLU A 1 91 ? 23.412 3.141 21.083 1.00 48.03 91 GLU A C 1
ATOM 771 O O . GLU A 1 91 ? 24.227 2.929 21.993 1.00 48.03 91 GLU A O 1
ATOM 776 N N . GLU A 1 92 ? 23.757 3.017 19.798 1.00 51.19 92 GLU A N 1
ATOM 777 C CA . GLU A 1 92 ? 25.127 2.748 19.339 1.00 51.19 92 GLU A CA 1
ATOM 778 C C . GLU A 1 92 ? 26.058 3.953 19.574 1.00 51.19 92 GLU A C 1
ATOM 780 O O . GLU A 1 92 ? 27.178 3.765 20.063 1.00 51.19 92 GLU A O 1
ATOM 785 N N . GLU A 1 93 ? 25.607 5.194 19.334 1.00 50.88 93 GLU A N 1
ATOM 786 C CA . GLU A 1 93 ? 26.431 6.393 19.582 1.00 50.88 93 GLU A CA 1
ATOM 787 C C . GLU A 1 93 ? 26.777 6.588 21.072 1.00 50.88 93 GLU A C 1
ATOM 789 O O . GLU A 1 93 ? 27.889 7.012 21.412 1.00 50.88 93 GLU A O 1
ATOM 794 N N . LEU A 1 94 ? 25.879 6.219 21.991 1.00 48.69 94 LEU A N 1
ATOM 795 C CA . LEU A 1 94 ? 26.115 6.341 23.436 1.00 48.69 94 LEU A CA 1
ATOM 796 C C . LEU A 1 94 ? 27.156 5.345 23.978 1.00 48.69 94 LEU A C 1
ATOM 798 O O . LEU A 1 94 ? 27.753 5.594 25.029 1.00 48.69 94 LEU A O 1
ATOM 802 N N . LYS A 1 95 ? 27.429 4.243 23.267 1.00 48.00 95 LYS A N 1
ATOM 803 C CA . LYS A 1 95 ? 28.403 3.216 23.687 1.00 48.00 95 LYS A CA 1
ATOM 804 C C . LYS A 1 95 ? 29.850 3.541 23.296 1.00 48.00 95 LYS A C 1
ATOM 806 O O . LYS A 1 95 ? 30.769 2.869 23.764 1.00 48.00 95 LYS A O 1
ATOM 811 N N . VAL A 1 96 ? 30.086 4.585 22.495 1.00 47.56 96 VAL A N 1
ATOM 812 C CA . VAL A 1 96 ? 31.430 4.940 21.995 1.00 47.56 96 VAL A CA 1
ATOM 813 C C . VAL A 1 96 ? 32.228 5.829 22.970 1.00 47.56 96 VAL A C 1
ATOM 815 O O . VAL A 1 96 ? 33.440 5.972 22.817 1.00 47.56 96 VAL A O 1
ATOM 818 N N . ASN A 1 97 ? 31.617 6.383 24.027 1.00 43.78 97 ASN A N 1
ATOM 819 C CA . ASN A 1 97 ? 32.242 7.466 24.807 1.00 43.78 97 ASN A CA 1
ATOM 820 C C . ASN A 1 97 ? 32.869 7.082 26.172 1.00 43.78 97 ASN A C 1
ATOM 822 O O . ASN A 1 97 ? 33.244 7.966 26.940 1.00 43.78 97 ASN A O 1
ATOM 826 N N . GLU A 1 98 ? 33.028 5.793 26.496 1.00 44.69 98 GLU A N 1
ATOM 827 C CA . GLU A 1 98 ? 33.580 5.343 27.795 1.00 44.69 98 GLU A CA 1
ATOM 828 C C . GLU A 1 98 ? 34.969 4.673 27.726 1.00 44.69 98 GLU A C 1
ATOM 830 O O . GLU A 1 98 ? 35.273 3.787 28.521 1.00 44.69 98 GLU A O 1
ATOM 835 N N . ASN A 1 99 ? 35.879 5.095 26.835 1.00 36.53 99 ASN A N 1
ATOM 836 C CA . ASN A 1 99 ? 37.283 4.663 26.941 1.00 36.53 99 ASN A CA 1
ATOM 837 C C . ASN A 1 99 ? 38.331 5.658 26.402 1.00 36.53 99 ASN A C 1
ATOM 839 O O . ASN A 1 99 ? 38.519 5.794 25.200 1.00 36.53 99 ASN A O 1
ATOM 843 N N . GLY A 1 100 ? 39.127 6.212 27.329 1.00 34.88 100 GLY A N 1
ATOM 844 C CA . GLY A 1 100 ? 40.577 6.407 27.152 1.00 34.88 100 GLY A CA 1
ATOM 845 C C . GLY A 1 100 ? 41.068 7.759 26.615 1.00 34.88 100 GLY A C 1
ATOM 846 O O . GLY A 1 100 ? 41.024 8.029 25.422 1.00 34.88 100 GLY A O 1
ATOM 847 N N . GLY A 1 101 ? 41.651 8.578 27.497 1.00 35.88 101 GLY A N 1
ATOM 848 C CA . GLY A 1 101 ? 42.341 9.820 27.131 1.00 35.88 101 GLY A CA 1
ATOM 849 C C . GLY A 1 101 ? 43.780 9.646 26.621 1.00 35.88 101 GLY A C 1
ATOM 850 O O . GLY A 1 101 ? 44.426 8.651 26.918 1.00 35.88 101 GLY A O 1
ATOM 851 N N . MET A 1 102 ? 44.302 10.658 25.913 1.00 33.34 102 MET A N 1
ATOM 852 C CA . MET A 1 102 ? 45.573 11.357 26.194 1.00 33.34 102 MET A CA 1
ATOM 853 C C . MET A 1 102 ? 45.795 12.508 25.184 1.00 33.34 102 MET A C 1
ATOM 855 O O . MET A 1 102 ? 45.320 12.475 24.057 1.00 33.34 102 MET A O 1
ATOM 859 N N . ALA A 1 103 ? 46.515 13.541 25.622 1.00 36.84 103 ALA A N 1
ATOM 860 C CA . ALA A 1 103 ? 46.669 14.870 25.018 1.00 36.84 103 ALA A CA 1
ATOM 861 C C . ALA A 1 103 ? 47.404 14.965 23.655 1.00 36.84 103 ALA A C 1
ATOM 863 O O . ALA A 1 103 ? 48.433 14.317 23.484 1.00 36.84 103 ALA A O 1
ATOM 864 N N . LYS A 1 104 ? 47.005 15.914 22.779 1.00 36.72 104 LYS A N 1
ATOM 865 C CA . LYS A 1 104 ? 47.673 17.227 22.535 1.00 36.72 104 LYS A CA 1
ATOM 866 C C . LYS A 1 104 ? 47.170 17.963 21.265 1.00 36.72 104 LYS A C 1
ATOM 868 O O . LYS A 1 104 ? 47.285 17.432 20.173 1.00 36.72 104 LYS A O 1
ATOM 873 N N . GLU A 1 105 ? 46.789 19.228 21.487 1.00 37.97 105 GLU A N 1
ATOM 874 C CA . GLU A 1 105 ? 46.788 20.438 20.622 1.00 37.97 105 GLU A CA 1
ATOM 875 C C . GLU A 1 105 ? 45.945 20.559 19.328 1.00 37.97 105 GLU A C 1
ATOM 877 O O . GLU A 1 105 ? 45.590 19.560 18.713 1.00 37.97 105 GLU A O 1
ATOM 882 N N . PRO A 1 106 ? 45.540 21.808 18.973 1.00 49.59 106 PRO A N 1
ATOM 883 C CA . PRO A 1 106 ? 44.279 22.085 18.299 1.00 49.59 106 PRO A CA 1
ATOM 884 C C . PRO A 1 106 ? 44.469 22.416 16.817 1.00 49.59 106 PRO A C 1
ATOM 886 O O . PRO A 1 106 ? 45.269 23.283 16.469 1.00 49.59 106 PRO A O 1
ATOM 889 N N . ASP A 1 107 ? 43.662 21.803 15.955 1.00 31.28 107 ASP A N 1
ATOM 890 C CA . ASP A 1 107 ? 43.449 22.312 14.604 1.00 31.28 107 ASP A CA 1
ATOM 891 C C . ASP A 1 107 ? 41.957 22.346 14.275 1.00 31.28 107 ASP A C 1
ATOM 893 O O . ASP A 1 107 ? 41.137 21.599 14.809 1.00 31.28 107 ASP A O 1
ATOM 897 N N . GLN A 1 108 ? 41.621 23.358 13.499 1.00 44.12 108 GLN A N 1
ATOM 898 C CA . GLN A 1 108 ? 40.336 24.013 13.439 1.00 44.12 108 GLN A CA 1
ATOM 899 C C . GLN A 1 108 ? 39.247 23.149 12.802 1.00 44.12 108 GLN A C 1
ATOM 901 O O . GLN A 1 108 ? 39.409 22.599 11.721 1.00 44.12 108 GLN A O 1
ATOM 906 N N . GLY A 1 109 ? 38.076 23.185 13.441 1.00 43.41 109 GLY A N 1
ATOM 907 C CA . GLY A 1 109 ? 36.805 23.329 12.741 1.00 43.41 109 GLY A CA 1
ATOM 908 C C . GLY A 1 109 ? 36.346 22.132 11.924 1.00 43.41 109 GLY A C 1
ATOM 909 O O . GLY A 1 109 ? 36.556 22.084 10.720 1.00 43.41 109 GLY A O 1
ATOM 910 N N . SER A 1 110 ? 35.565 21.258 12.551 1.00 38.12 110 SER A N 1
ATOM 911 C CA . SER A 1 110 ? 34.350 20.697 11.949 1.00 38.12 110 SER A CA 1
ATOM 912 C C . SER A 1 110 ? 33.523 20.069 13.061 1.00 38.12 110 SER A C 1
ATOM 914 O O . SER A 1 110 ? 33.719 18.923 13.449 1.00 38.12 110 SER A O 1
ATOM 916 N N . ILE A 1 111 ? 32.625 20.876 13.620 1.00 43.78 111 ILE A N 1
ATOM 917 C CA . ILE A 1 111 ? 31.490 20.393 14.406 1.00 43.78 111 ILE A CA 1
ATOM 918 C C . ILE A 1 111 ? 30.713 19.438 13.484 1.00 43.78 111 ILE A C 1
ATOM 920 O O . ILE A 1 111 ? 30.427 19.849 12.354 1.00 43.78 111 ILE A O 1
ATOM 924 N N . PRO A 1 112 ? 30.373 18.204 13.898 1.00 41.19 112 PRO A N 1
ATOM 925 C CA . PRO A 1 112 ? 29.478 17.369 13.114 1.00 41.19 112 PRO A CA 1
ATOM 926 C C . PRO A 1 112 ? 28.125 18.079 13.097 1.00 41.19 112 PRO A C 1
ATOM 928 O O . PRO A 1 112 ? 27.426 18.153 14.107 1.00 41.19 112 PRO A O 1
ATOM 931 N N . GLN A 1 113 ? 27.797 18.717 11.974 1.00 40.81 113 GLN A N 1
ATOM 932 C CA . GLN A 1 113 ? 26.468 19.272 11.797 1.00 40.81 113 GLN A CA 1
ATOM 933 C C . GLN A 1 113 ? 25.505 18.091 11.778 1.00 40.81 113 GLN A C 1
ATOM 935 O O . GLN A 1 113 ? 25.626 17.215 10.918 1.00 40.81 113 GLN A O 1
ATOM 940 N N . LYS A 1 114 ? 24.570 18.074 12.737 1.00 45.78 114 LYS A N 1
ATOM 941 C CA . LYS A 1 114 ? 23.321 17.324 12.614 1.00 45.78 114 LYS A CA 1
ATOM 942 C C . LYS A 1 114 ? 22.842 17.503 11.177 1.00 45.78 114 LYS A C 1
ATOM 944 O O . LYS 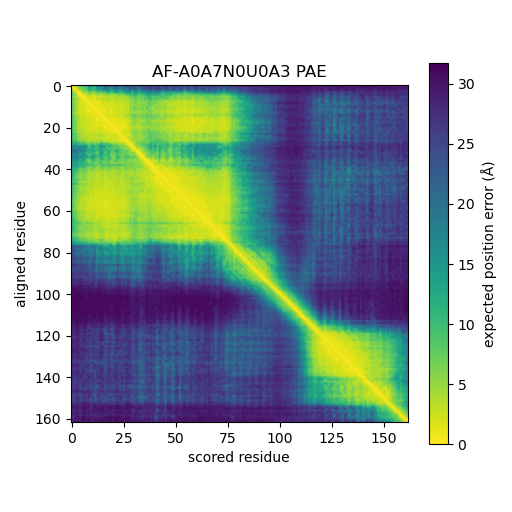A 1 114 ? 22.643 18.638 10.746 1.00 45.78 114 LYS A O 1
ATOM 949 N N . LYS A 1 115 ? 22.718 16.412 10.421 1.00 56.00 115 LYS A N 1
ATOM 950 C CA . LYS A 1 115 ? 21.996 16.452 9.151 1.00 56.00 115 LYS A CA 1
ATOM 951 C C . LYS A 1 115 ? 20.548 16.722 9.525 1.00 56.00 115 LYS A C 1
ATOM 953 O O . LYS A 1 115 ? 19.824 15.801 9.875 1.00 56.00 115 LYS A O 1
ATOM 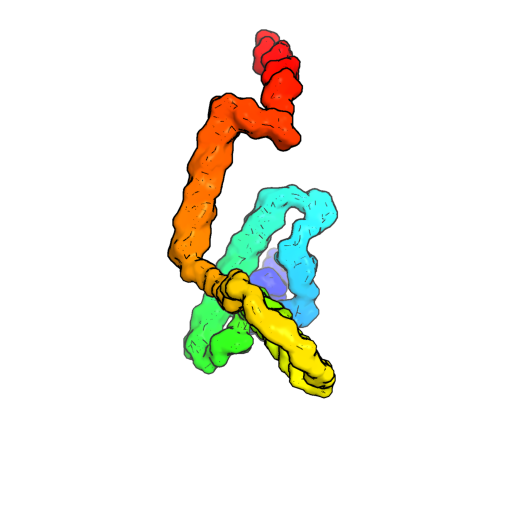958 N N . GLU A 1 116 ? 20.172 17.994 9.554 1.00 57.75 116 GLU A N 1
ATOM 959 C CA . GLU A 1 116 ? 18.777 18.366 9.715 1.00 57.75 116 GLU A CA 1
ATOM 960 C C . GLU A 1 116 ? 18.018 17.757 8.539 1.00 57.75 116 GLU A C 1
ATOM 962 O O . GLU A 1 116 ? 18.349 17.994 7.373 1.00 57.75 116 GLU A O 1
ATOM 967 N N . ILE A 1 117 ? 17.078 16.873 8.863 1.00 62.69 117 ILE A N 1
ATOM 968 C CA . ILE A 1 117 ? 16.179 16.272 7.890 1.00 62.69 117 ILE A CA 1
ATOM 969 C C . ILE A 1 117 ? 15.344 17.437 7.337 1.00 62.69 117 ILE A C 1
ATOM 971 O O . ILE A 1 117 ? 14.677 18.106 8.131 1.00 62.69 117 ILE A O 1
ATOM 975 N N . PRO A 1 118 ? 15.414 17.736 6.024 1.00 68.12 118 PRO A N 1
ATOM 976 C CA . PRO A 1 118 ? 14.679 18.850 5.440 1.00 68.12 118 PRO A CA 1
ATOM 977 C C . PRO A 1 118 ? 13.187 18.711 5.724 1.00 68.12 118 PRO A C 1
ATOM 979 O O . PRO A 1 118 ? 12.652 17.598 5.715 1.00 68.12 118 PRO A O 1
ATOM 982 N N . SER A 1 119 ? 12.507 19.836 5.931 1.00 79.69 119 SER A N 1
ATOM 983 C CA . SER A 1 119 ? 11.049 19.856 6.038 1.00 79.69 119 SER A CA 1
ATOM 984 C C . SER A 1 119 ? 10.417 19.195 4.807 1.00 79.69 119 SER A C 1
ATOM 986 O O . SER A 1 119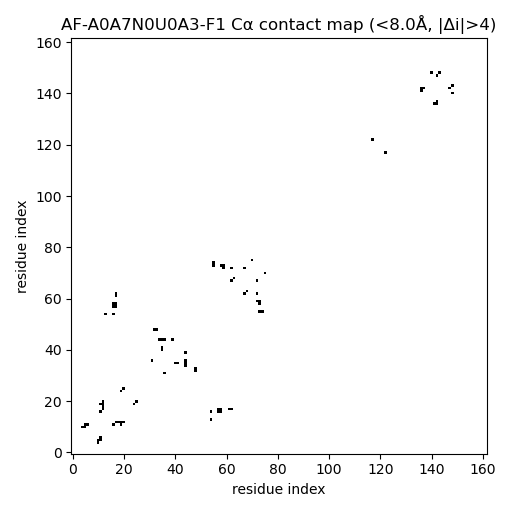 ? 10.983 19.220 3.713 1.00 79.69 119 SER A O 1
ATOM 988 N N . ALA A 1 120 ? 9.219 18.627 4.958 1.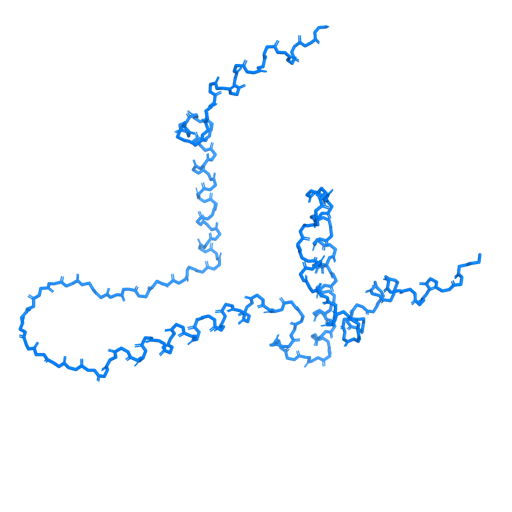00 77.50 120 ALA A N 1
ATOM 989 C CA . ALA A 1 120 ? 8.497 17.993 3.853 1.00 77.50 120 ALA A CA 1
ATOM 990 C C . ALA A 1 120 ? 8.345 18.930 2.636 1.00 77.50 120 ALA A C 1
ATOM 992 O O . ALA A 1 120 ? 8.452 18.483 1.497 1.00 77.50 120 ALA A O 1
ATOM 993 N N . GLU A 1 121 ? 8.163 20.229 2.887 1.00 86.19 121 GLU A N 1
ATOM 994 C CA . GLU A 1 121 ? 8.094 21.268 1.854 1.00 86.19 121 GLU A CA 1
ATOM 995 C C . GLU A 1 121 ? 9.450 21.470 1.153 1.00 86.19 121 GLU A C 1
ATOM 997 O O . GLU A 1 121 ? 9.529 21.469 -0.071 1.00 86.19 121 GLU A O 1
ATOM 1002 N N . GLU A 1 122 ? 10.547 21.515 1.912 1.00 85.56 122 GLU A N 1
ATOM 1003 C CA . GLU A 1 122 ? 11.906 21.680 1.375 1.00 85.56 122 GLU A CA 1
ATOM 1004 C C . GLU A 1 122 ? 12.373 20.451 0.582 1.00 85.56 122 GLU A C 1
ATOM 1006 O O . GLU A 1 122 ? 13.086 20.570 -0.420 1.00 85.56 122 GLU A O 1
ATOM 1011 N N . LEU A 1 123 ? 11.971 19.250 1.011 1.00 85.38 123 LEU A N 1
ATOM 1012 C CA . LEU A 1 123 ? 12.228 18.019 0.271 1.00 85.38 123 LEU A CA 1
ATOM 1013 C C . LEU A 1 123 ? 11.489 18.034 -1.069 1.00 85.38 123 LEU A C 1
ATOM 1015 O O . LEU A 1 123 ? 12.066 17.654 -2.089 1.00 85.38 123 LEU A O 1
ATOM 1019 N N . GLN A 1 124 ? 10.238 18.495 -1.069 1.00 86.94 124 GLN A N 1
ATOM 1020 C CA . GLN A 1 124 ? 9.427 18.591 -2.273 1.00 86.94 124 GLN A CA 1
ATOM 1021 C C . GLN A 1 124 ? 10.012 19.608 -3.262 1.00 86.94 124 GLN A C 1
ATOM 1023 O O . GLN A 1 124 ? 10.231 19.255 -4.421 1.00 86.94 124 GLN A O 1
ATOM 1028 N N . ASP A 1 125 ? 10.408 20.793 -2.796 1.00 91.88 125 ASP A N 1
ATOM 1029 C CA . ASP A 1 125 ? 11.107 21.794 -3.612 1.00 91.88 125 ASP A CA 1
ATOM 1030 C C . ASP A 1 125 ? 12.405 21.240 -4.211 1.00 91.88 125 ASP A C 1
ATOM 1032 O O . ASP A 1 125 ? 12.719 21.454 -5.386 1.00 91.88 125 ASP A O 1
ATOM 1036 N N . ARG A 1 126 ? 13.171 20.472 -3.427 1.00 88.38 126 ARG A N 1
ATOM 1037 C CA . ARG A 1 126 ? 14.401 19.830 -3.905 1.00 88.38 126 ARG A CA 1
ATOM 1038 C C . ARG A 1 126 ? 14.118 18.773 -4.971 1.00 88.38 126 ARG A C 1
ATOM 1040 O O . ARG A 1 126 ? 14.882 18.660 -5.934 1.00 88.38 126 ARG A O 1
ATOM 1047 N N . MET A 1 127 ? 13.043 18.002 -4.819 1.00 88.94 127 MET A N 1
ATOM 1048 C CA . MET A 1 127 ? 12.605 17.033 -5.825 1.00 88.94 127 MET A CA 1
ATOM 1049 C C . MET A 1 127 ? 12.158 17.727 -7.114 1.00 88.94 127 MET A C 1
ATOM 1051 O O . MET A 1 127 ? 12.509 17.271 -8.205 1.00 88.94 127 MET A O 1
ATOM 1055 N N . GLU A 1 128 ? 11.434 18.840 -7.012 1.00 94.44 128 GLU A N 1
ATOM 1056 C CA . GLU A 1 128 ? 11.021 19.642 -8.165 1.00 94.44 128 GLU A CA 1
ATOM 1057 C C . GLU A 1 128 ? 12.232 20.233 -8.894 1.00 94.44 128 GLU A C 1
ATOM 1059 O O . GLU A 1 128 ? 12.363 20.068 -10.109 1.00 94.44 128 GLU A O 1
ATOM 1064 N N . GLN A 1 129 ? 13.184 20.814 -8.159 1.00 95.00 129 GLN A N 1
ATOM 1065 C CA . GLN A 1 129 ? 14.442 21.320 -8.721 1.00 95.00 129 GLN A CA 1
ATOM 1066 C C . GLN A 1 129 ? 15.238 20.227 -9.435 1.00 95.00 129 GLN A C 1
ATOM 1068 O O . GLN A 1 129 ? 15.723 20.431 -10.551 1.00 95.00 129 GLN A O 1
ATOM 1073 N N . PHE A 1 130 ? 15.355 19.050 -8.819 1.00 93.56 130 PHE A N 1
ATOM 1074 C CA . PHE A 1 130 ? 16.014 17.908 -9.442 1.00 93.56 130 PHE A CA 1
ATOM 1075 C C . PHE A 1 130 ? 15.296 17.480 -10.727 1.00 93.56 130 PHE A C 1
ATOM 1077 O O . PHE A 1 130 ? 15.942 17.234 -11.743 1.00 93.56 130 PHE A O 1
ATOM 1084 N N . THR A 1 131 ? 13.964 17.448 -10.710 1.00 91.81 131 THR A N 1
ATOM 1085 C CA . THR A 1 131 ? 13.149 17.071 -11.871 1.00 91.81 131 THR A CA 1
ATOM 1086 C C . THR A 1 131 ? 13.365 18.025 -13.042 1.00 91.81 131 THR A C 1
ATOM 1088 O O . THR A 1 131 ? 13.573 17.568 -14.165 1.00 91.81 131 THR A O 1
ATOM 1091 N N . ILE A 1 132 ? 13.381 19.336 -12.787 1.00 93.19 132 ILE A N 1
ATOM 1092 C CA . ILE A 1 132 ? 13.644 20.359 -13.810 1.00 93.19 132 ILE A CA 1
ATOM 1093 C C . ILE A 1 132 ? 15.034 20.154 -14.423 1.00 93.19 132 ILE A C 1
ATOM 1095 O O . ILE A 1 132 ? 15.175 20.112 -15.644 1.00 93.19 132 ILE A O 1
ATOM 1099 N N . LEU A 1 133 ? 16.052 19.959 -13.582 1.00 91.62 133 LEU A N 1
ATOM 1100 C CA . LEU A 1 133 ? 17.429 19.754 -14.030 1.00 91.62 133 LEU A CA 1
ATOM 1101 C C . LEU A 1 133 ? 17.571 18.487 -14.882 1.00 91.62 133 LEU A C 1
ATOM 1103 O O . LEU A 1 133 ? 18.254 18.496 -15.907 1.00 91.62 133 LEU A O 1
ATOM 1107 N N . MET A 1 134 ? 16.919 17.396 -14.482 1.00 87.88 134 MET A N 1
ATOM 1108 C CA . MET A 1 134 ? 16.929 16.150 -15.248 1.00 87.88 134 MET A CA 1
ATOM 1109 C C . MET A 1 134 ? 16.201 16.296 -16.587 1.00 87.88 134 MET A C 1
ATOM 1111 O O . MET A 1 134 ? 16.701 15.808 -17.599 1.00 87.88 134 MET A O 1
ATOM 1115 N N . GLN A 1 135 ? 15.067 17.002 -16.626 1.00 87.44 135 GLN A N 1
ATOM 1116 C CA . GLN A 1 135 ? 14.352 17.295 -17.873 1.00 87.44 135 GLN A CA 1
ATOM 1117 C C . GLN A 1 135 ? 15.201 18.125 -18.839 1.00 87.44 135 GLN A C 1
ATOM 1119 O O . GLN A 1 135 ? 15.262 17.812 -20.027 1.00 87.44 135 GLN A O 1
ATOM 1124 N N . GLU A 1 136 ? 15.887 19.152 -18.336 1.00 90.31 136 GLU A N 1
ATOM 1125 C CA . GLU A 1 136 ? 16.782 19.981 -19.142 1.00 90.31 136 GLU A CA 1
ATOM 1126 C C . GLU A 1 136 ? 17.938 19.153 -19.714 1.00 90.31 136 GLU A C 1
ATOM 1128 O O . GLU A 1 136 ? 18.189 19.184 -20.920 1.00 90.31 136 GLU A O 1
ATOM 1133 N N . LYS A 1 137 ? 18.601 18.348 -18.875 1.00 86.38 137 LYS A N 1
ATOM 1134 C CA . LYS A 1 137 ? 19.690 17.464 -19.316 1.00 86.38 137 LYS A CA 1
ATOM 1135 C C . LYS A 1 137 ? 19.240 16.444 -20.354 1.00 86.38 137 LYS A C 1
ATOM 1137 O O . LYS A 1 137 ? 19.989 16.179 -21.297 1.00 86.38 137 LYS A O 1
ATOM 1142 N N . PHE A 1 138 ? 18.039 15.897 -20.184 1.00 84.50 138 PHE A N 1
ATOM 1143 C CA . PHE A 1 138 ? 17.433 14.963 -21.124 1.00 84.50 138 PHE A CA 1
ATOM 1144 C C . PHE A 1 138 ? 17.187 15.626 -22.483 1.00 84.50 138 PHE A C 1
ATOM 1146 O O . PHE A 1 138 ? 17.667 15.137 -23.502 1.00 84.50 138 PHE A O 1
ATOM 1153 N N . LEU A 1 139 ? 16.511 16.780 -22.504 1.00 84.81 139 LEU A N 1
ATOM 1154 C CA . LEU A 1 139 ? 16.219 17.526 -23.735 1.00 84.81 139 LEU A CA 1
ATOM 1155 C C . LEU A 1 139 ? 17.487 17.990 -24.453 1.00 84.81 139 LEU A C 1
ATOM 1157 O O . LEU A 1 139 ? 17.540 18.008 -25.680 1.00 84.81 139 LEU A O 1
ATOM 1161 N N . ALA A 1 140 ? 18.512 18.357 -23.689 1.00 84.88 140 ALA A N 1
ATOM 1162 C CA . ALA A 1 140 ? 19.795 18.761 -24.233 1.00 84.88 140 ALA A CA 1
ATOM 1163 C C . ALA A 1 140 ? 20.667 17.565 -24.662 1.00 84.88 140 ALA A C 1
ATOM 1165 O O . ALA A 1 140 ? 21.746 17.784 -25.209 1.00 84.88 140 ALA A O 1
ATOM 1166 N N . GLY A 1 141 ? 20.262 16.321 -24.379 1.00 79.25 141 GLY A N 1
ATOM 1167 C CA . GLY A 1 141 ? 21.026 15.113 -24.701 1.00 79.25 141 GLY A CA 1
ATOM 1168 C C . GLY A 1 141 ? 22.373 15.012 -23.978 1.00 79.25 141 GLY A C 1
ATOM 1169 O O . GLY A 1 141 ? 23.273 14.344 -24.470 1.00 79.25 141 GLY A O 1
ATOM 1170 N N . HIS A 1 142 ? 22.541 15.687 -22.835 1.00 79.06 142 HIS A N 1
ATOM 1171 C CA . HIS A 1 142 ? 23.800 15.699 -22.071 1.00 79.06 142 HIS A CA 1
ATOM 1172 C C . HIS A 1 142 ? 23.916 14.528 -21.085 1.00 79.06 142 HIS A C 1
ATOM 1174 O O . HIS A 1 142 ? 24.933 14.387 -20.410 1.00 79.06 142 HIS A O 1
ATOM 1180 N N . ASP A 1 143 ? 22.891 13.681 -21.000 1.00 82.44 143 ASP A N 1
ATOM 1181 C CA . ASP A 1 143 ? 22.871 12.494 -20.142 1.00 82.44 143 ASP A CA 1
ATOM 1182 C C . ASP A 1 143 ? 23.419 11.245 -20.859 1.00 82.44 143 ASP A C 1
ATOM 1184 O O . ASP A 1 143 ? 22.880 10.149 -20.754 1.00 82.44 143 ASP A O 1
ATOM 1188 N N . THR A 1 144 ? 24.487 11.408 -21.647 1.00 77.75 144 THR A N 1
ATOM 1189 C CA . THR A 1 144 ? 25.085 10.313 -22.434 1.00 77.75 144 THR A CA 1
ATOM 1190 C C . THR A 1 144 ? 25.833 9.290 -21.582 1.00 77.75 144 THR A C 1
ATOM 1192 O O . THR A 1 144 ? 26.164 8.214 -22.070 1.00 77.75 144 THR A O 1
ATOM 1195 N N . GLU A 1 145 ? 26.137 9.626 -20.324 1.00 82.12 145 GLU A N 1
ATOM 1196 C CA . GLU A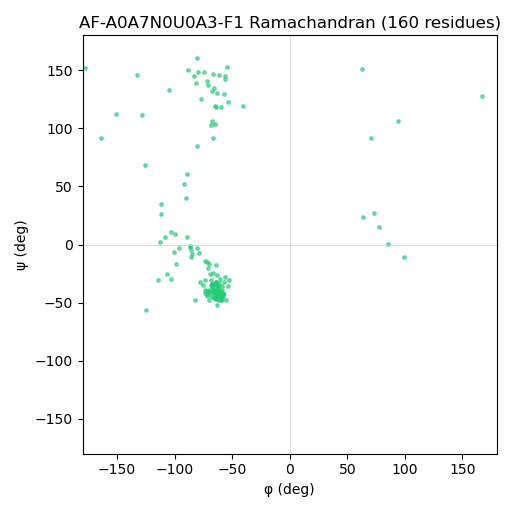 1 145 ? 26.740 8.698 -19.360 1.00 82.12 145 GLU A CA 1
ATOM 1197 C C . GLU A 1 145 ? 25.758 7.587 -18.956 1.00 82.12 145 GLU A C 1
ATOM 1199 O O . GLU A 1 145 ? 26.173 6.459 -18.687 1.00 82.12 145 GLU A O 1
ATOM 1204 N N . HIS A 1 146 ? 24.454 7.882 -18.957 1.00 79.69 146 HIS A N 1
ATOM 1205 C CA . HIS A 1 146 ? 23.411 6.947 -18.532 1.00 79.69 146 HIS A CA 1
ATOM 1206 C C . HIS A 1 146 ? 22.483 6.519 -19.675 1.00 79.69 146 HIS A C 1
ATOM 1208 O O . HIS A 1 146 ? 22.009 5.380 -19.681 1.00 79.69 146 HIS A O 1
ATOM 1214 N N . VAL A 1 147 ? 22.254 7.385 -20.666 1.00 77.56 147 VAL A N 1
ATOM 1215 C CA . VAL A 1 147 ? 21.351 7.137 -21.794 1.00 77.56 147 VAL A CA 1
ATOM 1216 C C . VAL A 1 147 ? 22.066 7.411 -23.118 1.00 77.56 147 VAL A C 1
ATOM 1218 O O . VAL A 1 147 ? 22.361 8.546 -23.478 1.00 77.56 147 VAL A O 1
ATOM 1221 N N . ASP A 1 148 ? 22.313 6.356 -23.895 1.00 81.44 148 ASP A N 1
ATOM 1222 C CA . ASP A 1 148 ? 22.887 6.474 -25.239 1.00 81.44 148 ASP A CA 1
ATOM 1223 C C . ASP A 1 148 ? 21.798 6.845 -26.261 1.00 81.44 148 ASP A C 1
ATOM 1225 O O . ASP A 1 148 ? 21.210 5.987 -26.928 1.00 81.44 148 ASP A O 1
ATOM 1229 N N . TYR A 1 149 ? 21.518 8.145 -26.372 1.00 78.44 149 TYR A N 1
ATOM 1230 C CA . TYR A 1 149 ? 20.522 8.689 -27.301 1.00 78.44 149 TYR A CA 1
ATOM 1231 C C . TYR A 1 149 ? 20.799 8.300 -28.760 1.00 78.44 149 TYR A C 1
ATOM 1233 O O . TYR A 1 149 ? 19.861 8.048 -29.511 1.00 78.44 149 TYR A O 1
ATOM 1241 N N . ALA A 1 150 ? 22.069 8.153 -29.156 1.00 78.62 150 ALA A N 1
ATOM 1242 C CA . ALA A 1 150 ? 22.436 7.768 -30.518 1.00 78.62 150 ALA A CA 1
ATOM 1243 C C . ALA A 1 150 ? 22.058 6.316 -30.844 1.00 78.62 150 ALA A C 1
ATOM 1245 O O . ALA A 1 150 ? 21.868 5.971 -32.010 1.00 78.62 150 ALA A O 1
ATOM 1246 N N . LYS A 1 151 ? 21.959 5.446 -29.834 1.00 77.44 151 LYS A N 1
ATOM 1247 C CA . LYS A 1 151 ? 21.452 4.080 -30.002 1.00 77.44 151 LYS A CA 1
ATOM 1248 C C . LYS A 1 151 ? 19.932 4.049 -30.162 1.00 77.44 151 LYS A C 1
ATOM 1250 O O . LYS A 1 151 ? 19.431 3.203 -30.897 1.00 77.44 151 LYS A O 1
ATOM 1255 N N . ILE A 1 152 ? 19.225 4.944 -29.476 1.00 75.69 152 ILE A N 1
ATOM 1256 C CA . ILE A 1 152 ? 17.764 5.063 -29.545 1.00 75.69 152 ILE A CA 1
ATOM 1257 C C . ILE A 1 152 ? 17.357 5.623 -30.913 1.00 75.69 152 ILE A C 1
ATOM 1259 O O . ILE A 1 152 ? 16.539 5.018 -31.596 1.00 75.69 152 ILE A O 1
ATOM 1263 N N . ASP A 1 153 ? 18.009 6.701 -31.348 1.00 70.06 153 ASP A N 1
ATOM 1264 C CA . ASP A 1 153 ? 17.719 7.400 -32.608 1.00 70.06 153 ASP A CA 1
ATOM 1265 C C . ASP A 1 153 ? 17.991 6.526 -33.850 1.00 70.06 153 ASP A C 1
ATOM 1267 O O . ASP A 1 153 ? 17.270 6.560 -34.840 1.00 70.06 153 ASP A O 1
ATOM 1271 N N . LYS A 1 154 ? 18.988 5.632 -33.780 1.00 69.62 154 LYS A N 1
ATOM 1272 C CA . LYS A 1 154 ? 19.286 4.665 -34.857 1.00 69.62 154 LYS A CA 1
ATOM 1273 C C . LYS A 1 154 ? 18.240 3.565 -35.024 1.00 69.62 154 LYS A C 1
ATOM 1275 O O . LYS A 1 154 ? 18.278 2.861 -36.030 1.00 69.62 154 LYS A O 1
ATOM 1280 N N . HIS A 1 155 ? 17.371 3.352 -34.040 1.00 58.09 155 HIS A N 1
ATOM 1281 C CA . HIS A 1 155 ? 16.414 2.248 -34.072 1.00 58.09 155 HIS A CA 1
ATOM 1282 C C . HIS A 1 155 ? 15.082 2.618 -34.754 1.00 58.09 155 HIS A C 1
ATOM 1284 O O . HIS A 1 155 ? 14.171 1.787 -34.777 1.00 58.09 155 HIS A O 1
ATOM 1290 N N . ASP A 1 156 ? 14.993 3.817 -35.345 1.00 56.88 156 ASP A N 1
ATOM 1291 C CA . ASP A 1 156 ? 13.751 4.416 -35.848 1.00 56.88 156 ASP A CA 1
ATOM 1292 C C . ASP A 1 156 ? 13.667 4.557 -37.386 1.00 56.88 156 ASP A C 1
ATOM 1294 O O . ASP A 1 156 ? 12.952 5.397 -37.914 1.00 56.88 156 ASP A O 1
ATOM 1298 N N . GLU A 1 157 ? 14.374 3.717 -38.153 1.00 56.94 157 GLU A N 1
ATOM 1299 C CA . GLU A 1 157 ? 14.109 3.581 -39.604 1.00 56.94 157 GLU A CA 1
ATOM 1300 C C . GLU A 1 157 ? 13.011 2.541 -39.913 1.00 56.94 157 GLU A C 1
ATOM 1302 O O . GLU A 1 157 ? 12.660 2.327 -41.070 1.00 56.94 157 GLU A O 1
ATOM 1307 N N . THR A 1 158 ? 12.461 1.877 -38.887 1.00 56.56 158 THR A N 1
ATOM 1308 C CA . THR A 1 158 ? 11.453 0.803 -39.038 1.00 56.56 158 THR A CA 1
ATOM 1309 C C . THR A 1 158 ? 10.063 1.158 -38.501 1.00 56.56 158 THR A C 1
ATOM 1311 O O . THR A 1 158 ? 9.179 0.311 -38.547 1.00 56.56 158 THR A O 1
ATOM 1314 N N . LEU A 1 159 ? 9.844 2.383 -37.997 1.00 57.88 159 LEU A N 1
ATOM 1315 C CA . LEU A 1 159 ? 8.502 2.866 -37.623 1.00 57.88 159 LEU A CA 1
ATOM 1316 C C . LEU A 1 159 ? 7.827 3.705 -38.720 1.00 57.88 159 LEU A C 1
ATOM 1318 O O . LEU A 1 159 ? 6.661 4.067 -38.567 1.00 57.88 159 LEU A O 1
ATOM 1322 N N . ASP A 1 160 ? 8.511 3.957 -39.840 1.00 60.59 160 ASP A N 1
ATOM 1323 C CA . ASP A 1 160 ? 7.923 4.523 -41.063 1.00 60.59 160 ASP A CA 1
ATOM 1324 C C . ASP A 1 160 ? 7.475 3.379 -41.999 1.00 60.59 160 ASP A C 1
ATOM 1326 O O . ASP A 1 160 ? 7.876 3.271 -43.161 1.00 60.59 160 ASP A O 1
ATOM 1330 N N . ASP A 1 161 ? 6.686 2.447 -41.452 1.00 59.22 161 ASP A N 1
ATOM 1331 C CA . ASP A 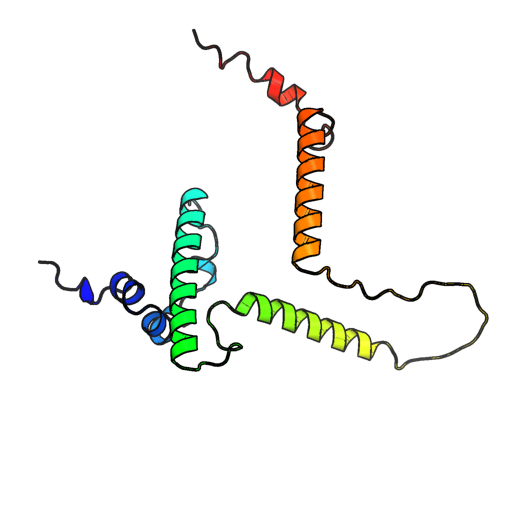1 161 ? 6.049 1.378 -42.223 1.00 59.22 161 ASP A CA 1
ATOM 1332 C C . ASP A 1 161 ? 4.974 1.992 -43.137 1.00 59.22 161 ASP A C 1
ATOM 1334 O O . ASP A 1 161 ? 3.877 2.373 -42.715 1.00 59.22 161 ASP A O 1
ATOM 1338 N N . ARG A 1 162 ? 5.342 2.099 -44.414 1.00 52.94 162 ARG A N 1
ATOM 1339 C CA . ARG A 1 162 ? 4.496 2.428 -45.564 1.00 52.94 162 ARG A CA 1
ATOM 1340 C C . ARG A 1 162 ? 3.480 1.333 -45.898 1.00 52.94 162 ARG A C 1
ATOM 1342 O O . ARG A 1 162 ? 3.847 0.141 -45.830 1.00 52.94 162 ARG A O 1
#

Foldseek 3Di:
DPPCPCVDLVNCCVPPVQVSCVPPVVPDDVCVQQDADVPHDPVVNVVSVVVVVVSLVVNQVVCVVVVPDPVPRPPCVVVVVVVVVVVVVVVVVVVPPPDDDDDDDDDDDDDPPDPPDDDPVVVVVVVVVVVVVVVVCVVVVVVCVPDVVVVVVVVPPPVPDD

Organism: Kalanchoe fedtschenkoi (NCBI:txid63787)

InterPro domains:
  IPR018613 Ccdc97-like [PTHR31840] (2-161)
  IPR040233 CCD97-like, C-terminal [PF09747] (3-161)

Solvent-accessible surface area (backbone atoms only — not comparable to full-atom values): 10246 Å² total; per-residue (Å²): 132,82,79,57,56,81,74,30,68,67,52,37,38,73,73,41,39,47,63,34,32,76,77,51,48,78,78,48,69,60,64,78,71,72,50,78,54,94,90,59,53,70,67,56,47,49,53,51,48,53,54,50,50,53,47,42,51,55,27,42,57,50,36,56,75,73,66,53,57,74,92,75,38,76,85,44,60,69,59,50,55,54,55,50,54,54,53,53,53,55,57,55,62,69,69,70,76,84,74,85,88,85,90,83,88,90,80,83,86,79,79,84,71,75,82,73,77,67,52,76,68,56,47,49,53,51,51,52,54,49,49,53,53,52,50,51,34,55,76,68,61,71,46,55,92,84,43,63,59,72,64,59,65,67,66,60,83,73,77,75,77,126

Radius of gyration: 26.27 Å; Cα contacts (8 Å, |Δi|>4): 46; chains: 1; bounding box: 76×42×73 Å

Secondary structure (DSSP, 8-state):
--TTGGGSHHHHHHH-HHHHHHHTGGGS-THHHHSPPTT--HHHHHHHHHHHHHHHHHHHHHHHHTT--GGG-TT-HHHHHHHHHHHHHHHHHHTTSSS----------------PPPPHHHHHHHHHHHHHHHHHHHHTT--TTT--HHHHHTT-SSS---